Protein AF-A0A0R3FJ55-F1 (afdb_monomer_lite)

Structure (mmCIF, N/CA/C/O backbone):
data_AF-A0A0R3FJ55-F1
#
_entry.id   AF-A0A0R3FJ55-F1
#
loop_
_atom_site.group_PDB
_atom_site.id
_atom_site.type_symbol
_atom_site.label_atom_id
_atom_site.label_alt_id
_atom_site.label_comp_id
_atom_site.label_asym_id
_atom_site.label_entity_id
_atom_site.label_seq_id
_atom_site.pdbx_PDB_ins_code
_atom_site.Cartn_x
_atom_site.Cartn_y
_atom_site.Cartn_z
_atom_site.occupancy
_atom_site.B_iso_or_equiv
_atom_site.auth_seq_id
_atom_site.auth_comp_id
_atom_site.auth_asym_id
_atom_site.auth_atom_id
_atom_site.pdbx_PDB_model_num
ATOM 1 N N . MET A 1 1 ? -16.729 14.632 12.006 1.00 42.47 1 MET A N 1
ATOM 2 C CA . MET A 1 1 ? -17.772 13.885 12.736 1.00 42.47 1 MET A CA 1
ATOM 3 C C . MET A 1 1 ? -17.235 13.668 14.138 1.00 42.47 1 MET A C 1
ATOM 5 O O . MET A 1 1 ? -16.198 13.032 14.261 1.00 42.47 1 MET A O 1
ATOM 9 N N . ASN A 1 2 ? -17.792 14.341 15.145 1.00 42.38 2 ASN A N 1
ATOM 10 C CA . ASN A 1 2 ? -17.156 14.451 16.464 1.00 42.38 2 ASN A CA 1
ATOM 11 C C . ASN A 1 2 ? -17.822 13.496 17.471 1.00 42.38 2 ASN A C 1
ATOM 13 O O . ASN A 1 2 ? -19.033 13.301 17.418 1.00 42.38 2 ASN A O 1
ATOM 17 N N . VAL A 1 3 ? -17.062 12.915 18.403 1.00 52.12 3 VAL A N 1
ATOM 18 C CA . VAL A 1 3 ? -17.554 11.912 19.381 1.00 52.12 3 VAL A CA 1
ATOM 19 C C . VAL A 1 3 ? -18.730 12.453 20.212 1.00 52.12 3 VAL A C 1
ATOM 21 O O . VAL A 1 3 ? -19.661 11.723 20.545 1.00 52.12 3 VAL A O 1
ATOM 24 N N . ALA A 1 4 ? -18.747 13.765 20.453 1.00 50.16 4 ALA A N 1
ATOM 25 C CA . ALA A 1 4 ? -19.835 14.465 21.132 1.00 50.16 4 ALA A CA 1
ATOM 26 C C . ALA A 1 4 ? -21.183 14.414 20.378 1.00 50.16 4 ALA A C 1
ATOM 28 O O . ALA A 1 4 ? -22.234 14.388 21.013 1.00 50.16 4 ALA A O 1
ATOM 29 N N . GLU A 1 5 ? -21.172 14.353 19.044 1.00 51.38 5 GLU A N 1
ATOM 30 C CA . GLU A 1 5 ? -22.383 14.242 18.214 1.00 51.38 5 GLU A CA 1
ATOM 31 C C . GLU A 1 5 ? -23.001 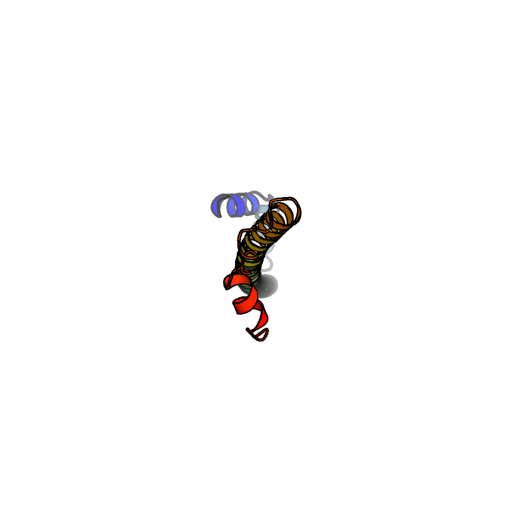12.840 18.304 1.00 51.38 5 GLU A C 1
ATOM 33 O O . GLU A 1 5 ? -24.220 12.697 18.384 1.00 51.38 5 GLU A O 1
ATOM 38 N N . VAL A 1 6 ? -22.160 11.802 18.370 1.00 57.84 6 VAL A N 1
ATOM 39 C CA . VAL A 1 6 ? -22.598 10.403 18.519 1.00 57.84 6 VAL A CA 1
ATOM 40 C C . VAL A 1 6 ? -23.165 10.161 19.919 1.00 57.84 6 VAL A C 1
ATOM 42 O O . VAL A 1 6 ? -24.215 9.540 20.067 1.00 57.84 6 VAL A O 1
ATOM 45 N N . VAL A 1 7 ? -22.527 10.719 20.951 1.00 54.34 7 VAL A N 1
ATOM 46 C CA . VAL A 1 7 ? -23.021 10.646 22.335 1.00 54.34 7 VAL A CA 1
ATOM 47 C C . VAL A 1 7 ? -24.308 11.463 22.511 1.00 54.34 7 VAL A C 1
ATOM 49 O O . VAL A 1 7 ? -25.223 11.013 23.198 1.00 54.34 7 VAL A O 1
ATOM 52 N N . GLY A 1 8 ? -24.436 12.611 21.836 1.00 51.62 8 GLY A N 1
ATOM 53 C CA . GLY A 1 8 ? -25.668 13.408 21.819 1.00 51.62 8 GLY A CA 1
ATOM 54 C C . GLY A 1 8 ? -26.855 12.678 21.181 1.00 51.62 8 GLY A C 1
ATOM 55 O O . GLY A 1 8 ? -27.972 12.747 21.693 1.00 51.62 8 GLY A O 1
ATOM 56 N N . LEU A 1 9 ? -26.608 11.901 20.123 1.00 54.38 9 LEU A N 1
ATOM 57 C CA . LEU A 1 9 ? -27.618 11.048 19.486 1.00 54.38 9 LEU A CA 1
ATOM 58 C C . LEU A 1 9 ? -28.071 9.882 20.380 1.00 54.38 9 LEU A C 1
ATOM 60 O O . LEU A 1 9 ? -29.243 9.516 20.352 1.00 54.38 9 LEU A O 1
ATOM 64 N N . ILE A 1 10 ? -27.181 9.345 21.219 1.00 54.56 10 ILE A N 1
ATOM 65 C CA . ILE A 1 10 ? -27.500 8.272 22.179 1.00 54.56 10 ILE A CA 1
ATOM 66 C C . ILE A 1 10 ? -28.212 8.832 23.428 1.00 54.56 10 ILE A C 1
ATOM 68 O O . ILE A 1 10 ? -29.094 8.186 23.995 1.00 54.56 10 ILE A O 1
ATOM 72 N N . ALA A 1 11 ? -27.899 10.062 23.838 1.00 52.72 11 ALA A N 1
ATOM 73 C CA . ALA A 1 11 ? -28.548 10.724 24.971 1.00 52.72 11 ALA A CA 1
ATOM 74 C C . ALA A 1 11 ? -29.965 11.249 24.651 1.00 52.72 11 ALA A C 1
ATOM 76 O O . ALA A 1 11 ? -30.786 11.385 25.556 1.00 52.72 11 ALA A O 1
ATOM 77 N N . GLY A 1 12 ? -30.275 11.517 23.377 1.00 46.34 12 GLY A N 1
ATOM 78 C CA . GLY A 1 12 ? -31.584 12.016 22.933 1.00 46.34 12 GLY A CA 1
ATOM 79 C C . GLY A 1 12 ? -32.690 10.957 22.824 1.00 46.34 12 GLY A C 1
ATOM 80 O O . GLY A 1 12 ? -33.857 11.307 22.641 1.00 46.34 12 GLY A O 1
ATOM 81 N N . SER A 1 13 ? -32.368 9.664 22.936 1.00 47.50 13 SER A N 1
ATOM 82 C CA . SER A 1 13 ? -33.375 8.601 22.853 1.00 47.50 13 SER A CA 1
ATOM 83 C C . SER A 1 13 ? -34.265 8.552 24.099 1.00 47.50 13 SER A C 1
ATOM 85 O O . SER A 1 13 ? -33.870 8.072 25.161 1.00 47.50 13 SER A O 1
ATOM 87 N N . SER A 1 14 ? -35.525 8.958 23.932 1.00 49.50 14 SER A N 1
ATOM 88 C CA . SER A 1 14 ? -36.610 9.002 24.932 1.00 49.50 14 SER A CA 1
ATOM 89 C C . SER A 1 14 ? -36.930 7.660 25.631 1.00 49.50 14 SER A C 1
ATOM 91 O O . SER A 1 14 ? -37.777 7.594 26.521 1.00 49.50 14 SER A O 1
ATOM 93 N N . LEU A 1 15 ? -36.245 6.581 25.250 1.00 51.44 15 LEU A N 1
ATOM 94 C CA . LEU A 1 15 ? -36.351 5.242 25.828 1.00 51.44 15 LEU A CA 1
ATOM 95 C C . LEU A 1 15 ? -35.514 5.081 27.110 1.00 51.44 15 LEU A C 1
ATOM 97 O O . LEU A 1 15 ? -35.930 4.364 28.016 1.00 51.44 15 LEU A O 1
ATOM 101 N N . LEU A 1 16 ? -34.381 5.782 27.241 1.00 51.97 16 LEU A N 1
ATOM 102 C CA . LEU A 1 16 ? -33.515 5.692 28.429 1.00 51.97 16 LEU A CA 1
ATOM 103 C C . LEU A 1 16 ? -34.142 6.358 29.664 1.00 51.97 16 LEU A C 1
ATOM 105 O O . LEU A 1 16 ? -34.043 5.836 30.775 1.00 51.97 16 LEU A O 1
ATOM 109 N N . SER A 1 17 ? -34.846 7.477 29.478 1.00 51.41 17 SER A N 1
ATOM 110 C CA . SER A 1 17 ? -35.452 8.229 30.584 1.00 51.41 17 SER A CA 1
ATOM 111 C C . SER A 1 17 ? -36.668 7.527 31.206 1.00 51.41 17 SER A C 1
ATOM 113 O O . SER A 1 17 ? -36.879 7.639 32.412 1.00 51.41 17 SER A O 1
ATOM 115 N N . SER A 1 18 ? -37.448 6.765 30.428 1.00 47.94 18 SER A N 1
ATOM 116 C CA . SER A 1 18 ? -38.615 6.020 30.942 1.00 47.94 18 SER A CA 1
ATOM 117 C C . SER A 1 18 ? -38.234 4.695 31.622 1.00 47.94 18 SER A C 1
ATOM 119 O O . SER A 1 18 ? -38.894 4.279 32.576 1.00 47.94 18 SER A O 1
ATOM 121 N N . LEU A 1 19 ? -37.117 4.080 31.219 1.00 50.84 19 LEU A N 1
ATOM 122 C CA . LEU A 1 19 ? -36.528 2.916 31.893 1.00 50.84 19 LEU A CA 1
ATOM 123 C C . LEU A 1 19 ? -35.925 3.265 33.265 1.00 50.84 19 LEU A C 1
ATOM 125 O O . LEU A 1 19 ? -35.999 2.452 34.184 1.00 50.84 19 LEU A O 1
ATOM 129 N N . GLY A 1 20 ? -35.400 4.481 33.448 1.00 50.59 20 GLY A N 1
ATOM 130 C CA . GLY A 1 20 ? -34.781 4.912 34.708 1.00 50.59 20 GLY A CA 1
ATOM 131 C C . GLY A 1 20 ? -35.724 4.925 35.922 1.00 50.59 20 GLY A C 1
ATOM 132 O O . GLY A 1 20 ? -35.304 4.582 37.026 1.00 50.59 20 GLY A O 1
ATOM 133 N N . VAL A 1 21 ? -37.008 5.254 35.738 1.00 55.00 21 VAL A N 1
ATOM 134 C CA . VAL A 1 21 ? -37.980 5.366 36.848 1.00 55.00 21 VAL A CA 1
ATOM 135 C C . VAL A 1 21 ? -38.585 4.007 37.232 1.00 55.00 21 VAL A C 1
ATOM 137 O O . VAL A 1 21 ? -38.832 3.752 38.410 1.00 55.00 21 VAL A O 1
ATOM 140 N N . ALA A 1 22 ? -38.755 3.087 36.276 1.00 51.22 22 ALA A N 1
ATOM 141 C CA . ALA A 1 22 ? -39.311 1.751 36.530 1.00 51.22 22 ALA A CA 1
ATOM 142 C C . ALA A 1 22 ? -38.305 0.770 37.174 1.00 51.22 22 ALA A C 1
ATOM 144 O O . ALA A 1 22 ? -38.705 -0.227 37.775 1.00 51.22 22 ALA A O 1
ATOM 145 N N . LEU A 1 23 ? -37.000 1.048 37.078 1.00 51.56 23 LEU A N 1
ATOM 146 C CA . LEU A 1 23 ? -35.926 0.177 37.578 1.00 51.56 23 LEU A CA 1
ATOM 147 C C . LEU A 1 23 ? -35.574 0.373 39.059 1.00 51.56 23 LEU A C 1
ATOM 149 O O . LEU A 1 23 ? -34.978 -0.511 39.678 1.00 51.56 23 LEU A O 1
ATOM 153 N N . LEU A 1 24 ? -35.982 1.494 39.656 1.00 54.53 24 LEU A N 1
ATOM 154 C CA . LEU A 1 24 ? -35.660 1.845 41.043 1.00 54.53 24 LEU A CA 1
ATOM 155 C C . LEU A 1 24 ? -36.407 1.001 42.094 1.00 54.53 24 LEU A C 1
ATOM 157 O O . LEU A 1 24 ? -35.945 0.910 43.231 1.00 54.53 24 LEU A O 1
ATOM 161 N N . SER A 1 25 ? -37.507 0.331 41.732 1.00 53.25 25 SER A N 1
ATOM 162 C CA . SER A 1 25 ? -38.350 -0.437 42.667 1.00 53.25 25 SER A CA 1
ATOM 163 C C . SER A 1 25 ? -38.028 -1.941 42.752 1.00 53.25 25 SER A C 1
ATOM 165 O O . SER A 1 25 ? -38.550 -2.625 43.630 1.00 53.25 25 SER A O 1
ATOM 167 N N . ARG A 1 26 ? -37.134 -2.478 41.901 1.00 54.69 26 ARG A N 1
ATOM 168 C CA . ARG A 1 26 ? -36.809 -3.926 41.805 1.00 54.69 26 ARG A CA 1
ATOM 169 C C . ARG A 1 26 ? -35.293 -4.194 41.906 1.00 54.69 26 ARG A C 1
ATOM 171 O O . ARG A 1 26 ? -34.692 -4.918 41.111 1.00 54.69 26 ARG A O 1
ATOM 178 N N . LYS A 1 27 ? -34.681 -3.518 42.882 1.00 53.97 27 LYS A N 1
ATOM 179 C CA . LYS A 1 27 ? -33.311 -2.968 42.915 1.00 53.97 27 LYS A CA 1
ATOM 180 C C . LYS A 1 27 ? -32.117 -3.939 43.064 1.00 53.97 27 LYS A C 1
ATOM 182 O O . LYS A 1 27 ? -30.997 -3.483 42.903 1.00 53.97 27 LYS A O 1
ATOM 187 N N . SER A 1 28 ? -32.264 -5.241 43.323 1.00 56.00 28 SER A N 1
ATOM 188 C CA . SER A 1 28 ? -31.078 -6.132 43.428 1.00 56.00 28 SER A CA 1
ATOM 189 C C . SER A 1 28 ? -30.848 -6.986 42.176 1.00 56.00 28 SER A C 1
ATOM 191 O O . SER A 1 28 ? -29.806 -6.878 41.535 1.00 56.00 28 SER A O 1
ATOM 193 N N . ASN A 1 29 ? -31.844 -7.770 41.759 1.00 59.03 29 ASN A N 1
ATOM 194 C CA . ASN A 1 29 ? -31.691 -8.702 40.633 1.00 59.03 29 ASN A CA 1
ATOM 195 C C . ASN A 1 29 ? -31.604 -8.016 39.265 1.00 59.03 29 ASN A C 1
ATOM 197 O O . ASN A 1 29 ? -31.043 -8.581 38.331 1.00 59.03 29 ASN A O 1
ATOM 201 N N . THR A 1 30 ? -32.156 -6.810 39.121 1.0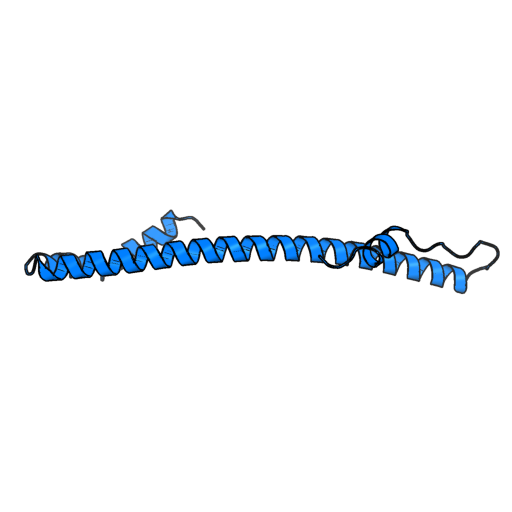0 58.22 30 THR A N 1
ATOM 202 C CA . THR A 1 30 ? -32.135 -6.097 37.835 1.00 58.22 30 THR A CA 1
ATOM 203 C C . THR A 1 30 ? -30.824 -5.342 37.632 1.00 58.22 30 THR A C 1
ATOM 205 O O . THR A 1 30 ? -30.322 -5.309 36.516 1.00 58.22 30 THR A O 1
ATOM 208 N N . PHE A 1 31 ? -30.215 -4.825 38.707 1.00 62.72 31 PHE A N 1
ATOM 209 C CA . PHE A 1 31 ? -28.897 -4.184 38.644 1.00 62.72 31 PHE A CA 1
ATOM 210 C C . PHE A 1 31 ? -27.813 -5.163 38.199 1.00 62.72 31 PHE A C 1
ATOM 212 O O . PHE A 1 31 ? -27.047 -4.825 37.309 1.00 62.72 31 PHE A O 1
ATOM 219 N N . SER A 1 32 ? -27.819 -6.396 38.716 1.00 65.25 32 SER A N 1
ATOM 220 C CA . SER A 1 32 ? -26.893 -7.444 38.264 1.00 65.25 32 SER A CA 1
ATOM 221 C C . SER A 1 32 ? -26.982 -7.694 36.753 1.00 65.25 32 SER A C 1
ATOM 223 O O . SER A 1 32 ? -25.950 -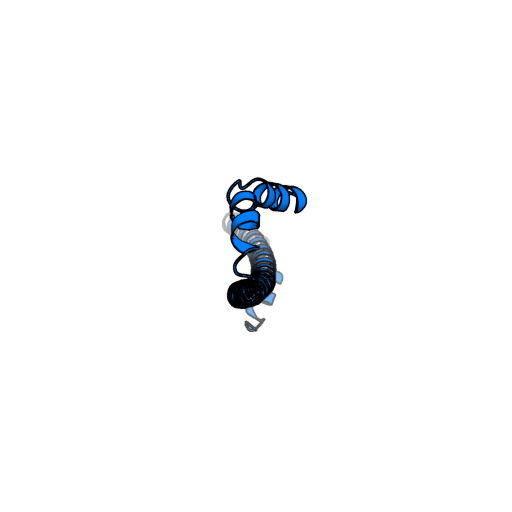7.810 36.103 1.00 65.25 32 SER A O 1
ATOM 225 N N . LYS A 1 33 ? -28.193 -7.690 36.179 1.00 73.00 33 LYS A N 1
ATOM 226 C CA . LYS A 1 33 ? -28.391 -7.861 34.731 1.00 73.00 33 LYS A CA 1
ATOM 227 C C . LYS A 1 33 ? -27.929 -6.660 33.907 1.00 73.00 33 LYS A C 1
ATOM 229 O O . LYS A 1 33 ? -27.490 -6.842 32.778 1.00 73.00 33 LYS A O 1
ATOM 234 N N . PHE A 1 34 ? -28.030 -5.441 34.441 1.00 73.06 34 PHE A N 1
ATOM 235 C CA . PHE A 1 34 ? -27.477 -4.261 33.771 1.00 73.06 34 PHE A CA 1
ATOM 236 C C . PHE A 1 34 ? -25.961 -4.250 33.807 1.00 73.06 34 PHE A C 1
ATOM 238 O O . PHE A 1 34 ? -25.357 -3.932 32.791 1.00 73.06 34 PHE A O 1
ATOM 245 N N . THR A 1 35 ? -25.358 -4.620 34.936 1.00 77.81 35 THR A N 1
ATOM 246 C CA . THR A 1 35 ? -23.903 -4.728 35.039 1.00 77.81 35 THR A CA 1
ATOM 247 C C . THR A 1 35 ? -23.379 -5.777 34.063 1.00 77.81 35 THR A C 1
ATOM 249 O O . THR A 1 35 ? -22.500 -5.467 33.273 1.00 77.81 35 THR A O 1
ATOM 252 N N . GLU A 1 36 ? -24.001 -6.958 34.008 1.00 77.12 36 GLU A N 1
ATOM 253 C CA . GLU A 1 36 ? -23.637 -8.026 33.065 1.00 77.12 36 GLU A CA 1
ATOM 254 C C . GLU A 1 36 ? -23.809 -7.593 31.596 1.00 77.12 36 GLU A C 1
ATOM 256 O O . GLU A 1 36 ? -22.940 -7.830 30.758 1.00 77.12 36 GLU A O 1
ATOM 261 N N . ALA A 1 37 ? -24.902 -6.896 31.268 1.00 77.50 37 ALA A N 1
ATOM 262 C CA . ALA A 1 37 ? -25.113 -6.363 29.924 1.00 77.50 37 ALA A CA 1
ATOM 263 C C . ALA A 1 37 ? -24.106 -5.258 29.562 1.00 77.50 37 ALA A C 1
ATOM 265 O O . ALA A 1 37 ? -23.701 -5.156 28.404 1.00 77.50 37 ALA A O 1
ATOM 266 N N . TYR A 1 38 ? -23.708 -4.436 30.535 1.00 80.62 38 TYR A N 1
ATOM 267 C CA . TYR A 1 38 ? -22.733 -3.368 30.345 1.00 80.62 38 TYR A CA 1
ATOM 268 C C . TYR A 1 38 ? -21.316 -3.922 30.183 1.00 80.62 38 TYR A C 1
ATOM 270 O O . TYR A 1 38 ? -20.600 -3.479 29.293 1.00 80.62 38 TYR A O 1
ATOM 278 N N . GLU A 1 39 ? -20.937 -4.931 30.968 1.00 83.75 39 GLU A N 1
ATOM 279 C CA . GLU A 1 39 ? -19.676 -5.665 30.807 1.00 83.75 39 GLU A CA 1
ATOM 280 C C . GLU A 1 39 ? -19.612 -6.344 29.434 1.00 83.75 39 GLU A C 1
ATOM 282 O O . GLU A 1 39 ? -18.657 -6.146 28.687 1.00 83.75 39 GLU A O 1
ATOM 287 N N . ALA A 1 40 ? -20.678 -7.038 29.022 1.00 86.62 40 ALA A N 1
ATOM 288 C CA . ALA A 1 40 ? -20.747 -7.649 27.695 1.00 86.62 40 ALA A CA 1
ATOM 289 C C . ALA A 1 40 ? -20.697 -6.615 26.555 1.00 86.62 40 ALA A C 1
ATOM 291 O O . ALA A 1 40 ? -20.202 -6.911 25.463 1.00 86.62 40 ALA A O 1
ATOM 292 N N . LEU A 1 41 ? -21.234 -5.411 26.776 1.00 85.56 41 LEU A N 1
ATOM 293 C CA . LEU A 1 41 ? -21.142 -4.313 25.819 1.00 85.56 41 LEU A CA 1
ATOM 294 C C . LEU A 1 41 ? -19.720 -3.749 25.764 1.00 85.56 41 LEU A C 1
ATOM 296 O O . LEU A 1 41 ? -19.209 -3.564 24.663 1.00 85.56 41 LEU A O 1
ATOM 300 N N . ALA A 1 42 ? -19.083 -3.529 26.914 1.00 87.12 42 ALA A N 1
ATOM 301 C CA . ALA A 1 42 ? -17.702 -3.069 27.006 1.00 87.12 42 ALA A CA 1
ATOM 302 C C . ALA A 1 42 ? -16.760 -4.036 26.275 1.00 87.12 42 ALA A C 1
ATOM 304 O O . ALA A 1 42 ? -16.038 -3.613 25.378 1.00 87.12 42 ALA A O 1
ATOM 305 N N . ASP A 1 43 ? -16.885 -5.341 26.527 1.00 90.31 43 ASP A N 1
ATOM 306 C CA . ASP A 1 43 ? -16.114 -6.380 25.835 1.00 90.31 43 ASP A CA 1
ATOM 307 C C . ASP A 1 43 ? -16.307 -6.351 24.314 1.00 90.31 43 ASP A C 1
ATOM 309 O O . ASP A 1 43 ? -15.374 -6.585 23.541 1.00 90.31 43 ASP A O 1
ATOM 313 N N . ARG A 1 44 ? -17.535 -6.099 23.849 1.00 91.81 44 ARG A N 1
ATOM 314 C CA . ARG A 1 44 ? -17.826 -5.999 22.413 1.00 91.81 44 ARG A CA 1
ATOM 315 C C . ARG A 1 44 ? -17.241 -4.735 21.806 1.00 91.81 44 ARG A C 1
ATOM 317 O O . ARG A 1 44 ? -16.753 -4.809 20.682 1.00 91.81 44 ARG A O 1
ATOM 324 N N . VAL A 1 45 ? -17.295 -3.612 22.517 1.00 94.00 45 VAL A N 1
ATOM 325 C CA . VAL A 1 45 ? -16.697 -2.348 22.074 1.00 94.00 45 VAL A CA 1
ATOM 326 C C . VAL A 1 45 ? -15.185 -2.507 21.969 1.00 94.00 45 VAL A C 1
ATOM 328 O O . VAL A 1 45 ? -14.650 -2.259 20.896 1.00 94.00 45 VAL A O 1
ATOM 331 N N . THR A 1 46 ? -14.519 -3.053 22.987 1.00 92.50 46 THR A N 1
ATOM 332 C CA . THR A 1 46 ? -13.069 -3.303 22.947 1.00 92.50 46 THR A CA 1
ATOM 333 C C . THR A 1 46 ? -12.682 -4.223 21.788 1.00 92.50 46 THR A C 1
ATOM 335 O O . THR A 1 46 ? -11.775 -3.913 21.023 1.00 92.50 46 THR A O 1
ATOM 338 N N . LYS A 1 47 ? -13.429 -5.310 21.553 1.00 92.44 47 LYS A N 1
ATOM 339 C CA . LYS A 1 47 ? -13.186 -6.193 20.395 1.00 92.44 47 LYS A CA 1
ATOM 340 C C . LYS A 1 47 ? -13.411 -5.502 19.050 1.00 92.44 47 LYS A C 1
ATOM 342 O O . LYS A 1 47 ? -12.786 -5.877 18.059 1.00 92.44 47 LYS A O 1
ATOM 347 N N . LEU A 1 48 ? -14.350 -4.560 18.969 1.00 93.50 48 LEU A N 1
ATOM 348 C CA . LEU A 1 48 ? -14.571 -3.776 17.754 1.00 93.50 48 LEU A CA 1
ATOM 349 C C . LEU A 1 48 ? -13.444 -2.768 17.537 1.00 93.50 48 LEU A C 1
ATOM 351 O O . LEU A 1 48 ? -13.005 -2.628 16.401 1.00 93.50 48 LEU A O 1
ATOM 355 N N . GLU A 1 49 ? -12.947 -2.133 18.596 1.00 93.44 49 GLU A N 1
ATOM 356 C CA . GLU A 1 49 ? -11.781 -1.246 18.544 1.00 93.44 49 GLU A CA 1
ATOM 357 C C . GLU A 1 49 ? -10.532 -2.003 18.078 1.00 93.44 49 GLU A C 1
ATOM 359 O O . GLU A 1 49 ? -9.865 -1.564 17.146 1.00 93.44 49 GLU A O 1
ATOM 364 N N . GLU A 1 50 ? -10.267 -3.194 18.621 1.00 94.00 50 GLU A N 1
ATOM 365 C CA . GLU A 1 50 ? -9.159 -4.053 18.176 1.00 94.00 50 GLU A CA 1
ATOM 366 C C . GLU A 1 50 ? -9.273 -4.431 16.693 1.00 94.00 50 GLU A C 1
ATOM 368 O O . GLU A 1 50 ? -8.301 -4.356 15.938 1.00 94.00 50 GLU A O 1
ATOM 373 N N . LYS A 1 51 ? -10.476 -4.816 16.248 1.00 93.75 51 LYS A N 1
ATOM 374 C CA . LYS A 1 51 ? -10.729 -5.134 14.835 1.00 93.75 51 LYS A CA 1
ATOM 375 C C . LYS A 1 51 ? -10.568 -3.916 13.939 1.00 93.75 51 LYS A C 1
ATOM 377 O O . LYS A 1 51 ? -10.067 -4.059 12.829 1.00 93.75 51 LYS A O 1
ATOM 382 N N . LEU A 1 52 ? -10.996 -2.746 14.401 1.00 94.69 52 LEU A N 1
ATOM 383 C CA . LEU A 1 52 ? -10.856 -1.498 13.666 1.00 94.69 52 LEU A CA 1
ATOM 384 C C . LEU A 1 52 ? -9.374 -1.168 13.478 1.00 94.69 52 LEU A C 1
ATOM 386 O O . LEU A 1 52 ? -8.959 -0.957 12.344 1.00 94.69 52 LEU A O 1
ATOM 390 N N . VAL A 1 53 ? -8.565 -1.249 14.538 1.00 95.19 53 VAL A N 1
ATOM 391 C CA . VAL A 1 53 ? -7.108 -1.049 14.459 1.00 95.19 53 VAL A CA 1
ATOM 392 C C . VAL A 1 53 ? -6.464 -2.032 13.474 1.00 95.19 53 VAL A C 1
ATOM 394 O O . VAL A 1 53 ? -5.632 -1.640 12.656 1.00 95.19 53 VAL A O 1
ATOM 397 N N . ALA A 1 54 ? -6.869 -3.304 13.501 1.00 94.56 54 ALA A N 1
ATOM 398 C CA . ALA A 1 54 ? -6.352 -4.308 12.572 1.00 94.56 54 ALA A CA 1
ATOM 399 C C . ALA A 1 54 ? -6.720 -4.006 11.107 1.00 94.56 54 ALA A C 1
ATOM 401 O O . ALA A 1 54 ? -5.884 -4.152 10.214 1.00 94.56 54 ALA A O 1
ATOM 402 N N . VAL A 1 55 ? -7.956 -3.568 10.853 1.00 95.81 55 VAL A N 1
ATOM 403 C CA . VAL A 1 55 ? -8.419 -3.197 9.507 1.00 95.81 55 VAL A CA 1
ATOM 404 C C . VAL A 1 55 ? -7.717 -1.937 9.012 1.00 95.81 55 VAL A C 1
ATOM 406 O O . VAL A 1 55 ? -7.299 -1.902 7.859 1.00 95.81 55 VAL A O 1
ATOM 409 N N . GLU A 1 56 ? -7.535 -0.927 9.861 1.00 94.50 56 GLU A N 1
ATOM 410 C CA . GLU A 1 56 ? -6.796 0.288 9.504 1.00 94.50 56 GLU A CA 1
ATOM 411 C C . GLU A 1 56 ? -5.340 -0.021 9.140 1.00 94.50 56 GLU A C 1
ATOM 413 O O . GLU A 1 56 ? -4.832 0.491 8.141 1.00 94.50 56 GLU A O 1
ATOM 418 N N . ALA A 1 57 ? -4.686 -0.913 9.889 1.00 94.62 57 ALA A N 1
ATOM 419 C CA . ALA A 1 57 ? -3.332 -1.359 9.578 1.00 94.62 57 ALA A CA 1
ATOM 420 C C . ALA A 1 57 ? -3.261 -2.096 8.229 1.00 94.62 57 ALA A C 1
ATOM 422 O O . ALA A 1 57 ? -2.384 -1.806 7.412 1.00 94.62 57 ALA A O 1
ATOM 423 N N . ALA A 1 58 ? -4.202 -3.011 7.967 1.00 93.69 58 ALA A N 1
ATOM 424 C CA . ALA A 1 58 ? -4.276 -3.735 6.699 1.00 93.69 58 ALA A CA 1
ATOM 425 C C . ALA A 1 58 ? -4.545 -2.792 5.515 1.00 93.69 58 ALA A C 1
ATOM 427 O O . ALA A 1 58 ? -3.883 -2.893 4.485 1.00 93.69 58 ALA A O 1
ATOM 428 N N . TYR A 1 59 ? -5.463 -1.840 5.686 1.00 94.62 59 TYR A N 1
ATOM 429 C CA . TYR A 1 59 ? -5.801 -0.852 4.666 1.00 94.62 59 TYR A CA 1
ATOM 430 C C . TYR A 1 59 ? -4.625 0.079 4.351 1.00 94.62 59 TYR A C 1
ATOM 432 O O . TYR A 1 59 ? -4.350 0.353 3.185 1.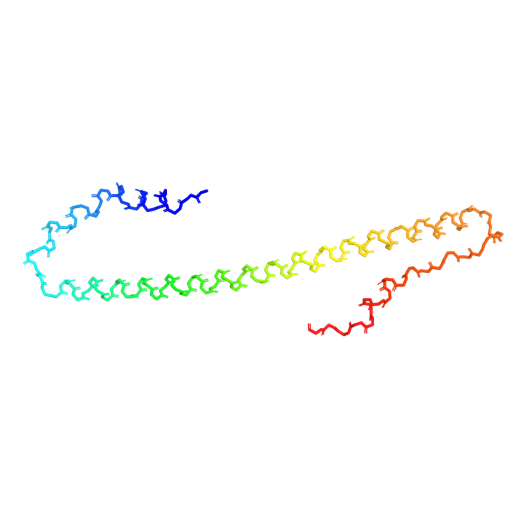00 94.62 59 TYR A O 1
ATOM 440 N N . SER A 1 60 ? -3.890 0.531 5.371 1.00 95.12 60 SER A N 1
ATOM 441 C CA . SER A 1 60 ? -2.686 1.348 5.181 1.00 95.12 60 SER A CA 1
ATOM 442 C C . SER A 1 60 ? -1.622 0.604 4.361 1.00 95.12 60 SER A C 1
ATOM 444 O O . SER A 1 60 ? -1.075 1.156 3.406 1.00 95.12 60 SER A O 1
ATOM 446 N N . ASN A 1 61 ? -1.390 -0.677 4.674 1.00 94.81 61 ASN A N 1
ATOM 447 C CA . ASN A 1 61 ? -0.464 -1.529 3.924 1.00 94.81 61 ASN A CA 1
ATOM 448 C C . ASN A 1 61 ? -0.921 -1.721 2.467 1.00 94.81 61 ASN A C 1
ATOM 450 O O . ASN A 1 61 ? -0.138 -1.542 1.537 1.00 94.81 61 ASN A O 1
ATOM 454 N N . GLU A 1 62 ? -2.205 -2.010 2.244 1.00 93.56 62 GLU A N 1
ATOM 455 C CA . GLU A 1 62 ? -2.760 -2.131 0.891 1.00 93.56 62 GLU A CA 1
ATOM 456 C C . GLU A 1 62 ? -2.604 -0.826 0.095 1.00 93.56 62 GLU A C 1
ATOM 458 O O . GLU A 1 62 ? -2.219 -0.842 -1.077 1.00 93.56 62 GLU A O 1
ATOM 463 N N . GLN A 1 63 ? -2.846 0.323 0.729 1.00 95.69 63 GLN A N 1
ATOM 464 C CA . GLN A 1 63 ? -2.702 1.628 0.094 1.00 95.69 63 GLN A CA 1
ATOM 465 C C . GLN A 1 63 ? -1.249 1.907 -0.321 1.00 95.69 63 GLN A C 1
ATOM 467 O O . GLN A 1 63 ? -1.016 2.437 -1.414 1.00 95.69 63 GLN A O 1
ATOM 472 N N . GLU A 1 64 ? -0.279 1.531 0.514 1.00 93.06 64 GLU A N 1
ATOM 473 C CA . GLU A 1 64 ? 1.148 1.633 0.205 1.00 93.06 64 GLU A CA 1
ATOM 474 C C . GLU A 1 64 ? 1.533 0.721 -0.968 1.00 93.06 64 GLU A C 1
ATOM 476 O O . GLU A 1 64 ? 2.108 1.187 -1.958 1.00 93.06 64 GLU A O 1
ATOM 481 N N . GLN A 1 65 ? 1.147 -0.557 -0.909 1.00 90.62 65 GLN A N 1
ATOM 482 C CA . GLN A 1 65 ? 1.410 -1.531 -1.970 1.00 90.62 65 GLN A CA 1
ATOM 483 C C . GLN A 1 65 ? 0.809 -1.079 -3.301 1.00 90.62 65 GLN A C 1
ATOM 485 O O . GLN A 1 65 ? 1.501 -1.036 -4.320 1.00 90.62 65 GLN A O 1
ATOM 490 N N . HIS A 1 66 ? -0.449 -0.641 -3.295 1.00 93.25 66 HIS A N 1
ATOM 491 C CA . HIS A 1 66 ? -1.116 -0.139 -4.488 1.00 93.25 66 HIS A CA 1
ATOM 492 C C . HIS A 1 66 ? -0.442 1.130 -5.038 1.00 93.25 66 HIS A C 1
ATOM 494 O O . HIS A 1 66 ? -0.313 1.292 -6.257 1.00 93.25 66 HIS A O 1
ATOM 500 N N . GLY A 1 67 ? 0.038 2.023 -4.166 1.00 93.06 67 GLY A N 1
ATOM 501 C CA . GLY A 1 67 ? 0.850 3.180 -4.549 1.00 93.06 67 GLY A CA 1
ATOM 502 C C . GLY A 1 67 ? 2.124 2.772 -5.293 1.00 93.06 67 GLY A C 1
ATOM 503 O O . GLY A 1 67 ? 2.390 3.279 -6.391 1.00 93.06 67 GLY A O 1
ATOM 504 N N . ASN A 1 68 ? 2.851 1.799 -4.745 1.00 90.06 68 ASN A N 1
ATOM 505 C CA . ASN A 1 68 ? 4.064 1.245 -5.343 1.00 90.06 68 ASN A CA 1
ATOM 506 C C . ASN A 1 68 ? 3.771 0.605 -6.709 1.00 90.06 68 ASN A C 1
ATOM 508 O O . ASN A 1 68 ? 4.406 0.958 -7.707 1.00 90.06 68 ASN A O 1
ATOM 512 N N . THR A 1 69 ? 2.740 -0.240 -6.807 1.00 90.00 69 THR A N 1
ATOM 513 C CA . THR A 1 69 ? 2.332 -0.878 -8.068 1.00 90.00 69 THR A CA 1
ATOM 514 C C . THR A 1 69 ? 1.953 0.146 -9.139 1.00 90.00 69 THR A C 1
ATOM 516 O O . THR A 1 69 ? 2.364 0.017 -10.294 1.00 90.00 69 THR A O 1
ATOM 519 N N . ARG A 1 70 ? 1.216 1.211 -8.789 1.00 93.62 70 ARG A N 1
ATOM 520 C CA . ARG A 1 70 ? 0.880 2.288 -9.742 1.00 93.62 70 ARG A CA 1
ATOM 521 C C . ARG A 1 70 ? 2.117 3.042 -10.220 1.00 93.62 70 ARG A C 1
ATOM 523 O O . ARG A 1 70 ? 2.178 3.422 -11.393 1.00 93.62 70 ARG A O 1
ATOM 530 N N . GLY A 1 71 ? 3.085 3.264 -9.332 1.00 92.00 71 GLY A N 1
ATOM 531 C CA . GLY A 1 71 ? 4.385 3.834 -9.680 1.00 92.00 71 GLY A CA 1
ATOM 532 C C . GLY A 1 71 ? 5.110 2.978 -10.717 1.00 92.00 71 GLY A C 1
ATOM 533 O O . GLY A 1 71 ? 5.491 3.483 -11.775 1.00 92.00 71 GLY A O 1
ATOM 534 N N . LEU A 1 72 ? 5.204 1.671 -10.464 1.00 91.00 72 LEU A N 1
ATOM 535 C CA . LEU A 1 72 ? 5.846 0.717 -11.370 1.00 91.00 72 LEU A CA 1
ATOM 536 C C . LEU A 1 72 ? 5.140 0.614 -12.716 1.00 91.00 72 LEU A C 1
ATOM 538 O O . LEU A 1 72 ? 5.801 0.668 -13.751 1.00 91.00 72 LEU A O 1
ATOM 542 N N . LEU A 1 73 ? 3.807 0.552 -12.728 1.00 91.50 73 LEU A N 1
ATOM 543 C CA . LEU A 1 73 ? 3.040 0.523 -13.971 1.00 91.50 73 LEU A CA 1
ATOM 544 C C . LEU A 1 73 ? 3.323 1.763 -14.827 1.00 91.50 73 LEU A C 1
ATOM 546 O O . LEU A 1 73 ? 3.499 1.657 -16.039 1.00 91.50 73 LEU A O 1
ATOM 550 N N . ARG A 1 74 ? 3.420 2.948 -14.212 1.00 94.12 74 ARG A N 1
ATOM 551 C CA . ARG A 1 74 ? 3.760 4.182 -14.933 1.00 94.12 74 ARG A CA 1
ATOM 552 C C . ARG A 1 74 ? 5.163 4.116 -15.543 1.00 94.12 74 ARG A C 1
ATOM 554 O O . ARG A 1 74 ? 5.340 4.550 -16.681 1.00 94.12 74 ARG A O 1
ATOM 561 N N . ILE A 1 75 ? 6.139 3.583 -14.807 1.00 92.19 75 ILE A N 1
ATOM 562 C CA . ILE A 1 75 ? 7.517 3.401 -15.290 1.00 92.19 75 ILE A CA 1
ATOM 563 C C . ILE A 1 75 ? 7.544 2.402 -16.454 1.00 92.19 75 ILE A C 1
ATOM 565 O O . ILE A 1 75 ? 8.121 2.705 -17.498 1.00 92.19 75 ILE A O 1
ATOM 569 N N . ALA A 1 76 ? 6.861 1.265 -16.315 1.00 92.12 76 ALA A N 1
ATOM 570 C CA . ALA A 1 76 ? 6.761 0.244 -17.353 1.00 92.12 76 ALA A CA 1
ATOM 571 C C . ALA A 1 76 ? 6.108 0.787 -18.631 1.00 92.12 76 ALA A C 1
ATOM 573 O O . ALA A 1 76 ? 6.639 0.602 -19.722 1.00 92.12 76 ALA A O 1
ATOM 574 N N . LEU A 1 77 ? 5.001 1.528 -18.514 1.00 94.81 77 LEU A N 1
ATOM 575 C CA . LEU A 1 77 ? 4.337 2.145 -19.665 1.00 94.81 77 LEU A CA 1
ATOM 576 C C . LEU A 1 77 ? 5.216 3.187 -20.366 1.00 94.81 77 LEU A C 1
ATOM 578 O O . LEU A 1 77 ? 5.165 3.295 -21.592 1.00 94.81 77 LEU A O 1
ATOM 582 N N . ARG A 1 78 ? 6.020 3.950 -19.613 1.00 93.62 78 ARG A N 1
ATOM 583 C CA . ARG A 1 78 ? 7.006 4.868 -20.197 1.00 93.62 78 ARG A CA 1
ATOM 584 C C . ARG A 1 78 ? 8.049 4.090 -20.995 1.00 93.62 78 ARG A C 1
ATOM 586 O O . ARG A 1 78 ? 8.235 4.391 -22.164 1.00 93.62 78 ARG A O 1
ATOM 593 N N . TYR A 1 79 ? 8.628 3.048 -20.403 1.00 92.75 79 TYR A N 1
ATOM 594 C CA . TYR A 1 79 ? 9.611 2.208 -21.082 1.00 92.75 79 TYR A CA 1
ATOM 595 C C . TYR A 1 79 ? 9.058 1.572 -22.364 1.00 92.75 79 TYR A C 1
ATOM 597 O O . TYR A 1 79 ? 9.684 1.655 -23.416 1.00 92.75 79 TYR A O 1
ATOM 605 N N . ILE A 1 80 ? 7.849 1.005 -22.310 1.00 92.38 80 ILE A N 1
ATOM 606 C CA . ILE A 1 80 ? 7.184 0.432 -23.488 1.00 92.38 80 ILE A CA 1
ATOM 607 C C . ILE A 1 80 ? 7.031 1.491 -24.585 1.00 92.38 80 ILE A C 1
ATOM 609 O O . ILE A 1 80 ? 7.298 1.209 -25.750 1.00 92.38 80 ILE A 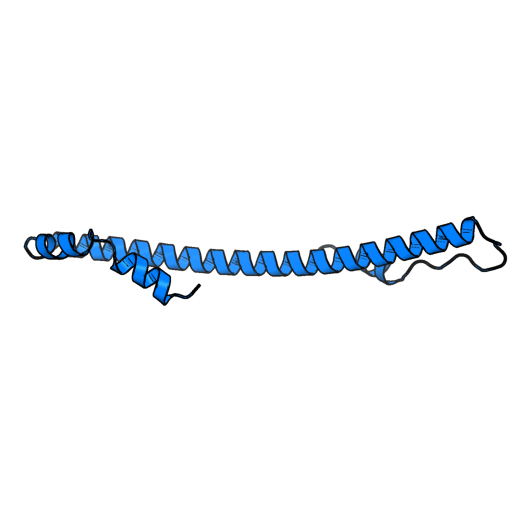O 1
ATOM 613 N N . ARG A 1 81 ? 6.634 2.719 -24.232 1.00 93.06 81 ARG A N 1
ATOM 614 C CA . ARG A 1 81 ? 6.528 3.817 -25.200 1.00 93.06 81 ARG A CA 1
ATOM 615 C C . ARG A 1 81 ? 7.880 4.163 -25.821 1.00 93.06 81 ARG A C 1
ATOM 617 O O . ARG A 1 81 ? 7.932 4.352 -27.032 1.00 93.06 81 ARG A O 1
ATOM 624 N N . ASP A 1 82 ? 8.940 4.218 -25.022 1.00 90.94 82 ASP A N 1
ATOM 625 C CA . ASP A 1 82 ? 10.292 4.533 -25.496 1.00 90.94 82 ASP A CA 1
ATOM 626 C C . ASP A 1 82 ? 10.802 3.449 -26.461 1.00 90.94 82 ASP A C 1
ATOM 628 O O . ASP A 1 82 ? 11.332 3.760 -27.527 1.00 90.94 82 ASP A O 1
ATOM 632 N N . VAL A 1 83 ? 10.553 2.172 -26.150 1.00 92.12 83 VAL A N 1
ATOM 633 C CA . VAL A 1 83 ? 10.879 1.035 -27.028 1.00 92.12 83 VAL A CA 1
ATOM 634 C C . VAL A 1 83 ? 10.065 1.067 -28.323 1.00 92.12 83 VAL A C 1
ATOM 636 O O . VAL A 1 83 ? 10.613 0.822 -29.397 1.00 92.12 83 VAL A O 1
ATOM 639 N N . LEU A 1 84 ? 8.770 1.389 -28.258 1.00 91.75 84 LEU A N 1
ATOM 640 C CA . LEU A 1 84 ? 7.932 1.522 -29.453 1.00 91.75 84 LEU A CA 1
ATOM 641 C C . LEU A 1 84 ? 8.397 2.684 -30.340 1.00 91.75 84 LEU A C 1
ATOM 643 O O . LEU A 1 84 ? 8.486 2.522 -31.555 1.00 91.75 84 LEU A O 1
ATOM 647 N N . ALA A 1 85 ? 8.734 3.831 -29.744 1.00 89.81 85 ALA A N 1
ATOM 648 C CA . ALA A 1 85 ? 9.273 4.980 -30.466 1.00 89.81 85 ALA A CA 1
ATOM 649 C C . ALA A 1 85 ? 10.614 4.645 -31.134 1.00 89.81 85 ALA A C 1
ATOM 651 O O . ALA A 1 85 ? 10.818 4.983 -32.298 1.00 89.81 85 ALA A O 1
ATOM 652 N N . TRP A 1 86 ? 11.488 3.914 -30.436 1.00 91.62 86 TRP A N 1
ATOM 653 C CA . TRP A 1 86 ? 12.726 3.390 -31.008 1.00 91.62 86 TRP A CA 1
ATOM 654 C C . TRP A 1 86 ? 12.468 2.427 -32.176 1.00 91.62 86 TRP A C 1
ATOM 656 O O . TRP A 1 86 ? 13.116 2.523 -33.213 1.00 91.62 86 TRP A O 1
ATOM 666 N N . GLY A 1 87 ? 11.497 1.518 -32.039 1.00 88.19 87 GLY A N 1
ATOM 667 C CA . GLY A 1 87 ? 11.184 0.517 -33.060 1.00 88.19 87 GLY A CA 1
ATOM 668 C C . GLY A 1 87 ? 10.606 1.098 -34.355 1.00 88.19 87 GLY A C 1
ATOM 669 O O . GLY A 1 87 ? 10.828 0.518 -35.421 1.00 88.19 87 GLY A O 1
ATOM 670 N N . VAL A 1 88 ? 9.881 2.218 -34.250 1.00 88.31 88 VAL A N 1
ATOM 671 C CA . VAL A 1 88 ? 9.297 2.974 -35.374 1.00 88.31 88 VAL A CA 1
ATOM 672 C C . VAL A 1 88 ? 10.287 3.990 -35.965 1.00 88.31 88 VAL A C 1
ATOM 674 O O . VAL A 1 88 ? 10.193 4.306 -37.149 1.00 88.31 88 VAL A O 1
ATOM 677 N N . GLY A 1 89 ? 11.213 4.511 -35.156 1.00 83.88 89 GLY A N 1
ATOM 678 C CA . GLY A 1 89 ? 12.226 5.486 -35.561 1.00 83.88 89 GLY A CA 1
ATOM 679 C C . GLY A 1 89 ? 13.483 4.877 -36.193 1.00 83.88 89 GLY A C 1
ATOM 680 O O . GLY A 1 89 ? 13.540 3.695 -36.534 1.00 83.88 89 GLY A O 1
ATOM 681 N N . ASP A 1 90 ? 14.511 5.715 -36.352 1.00 67.38 90 ASP A N 1
ATOM 682 C CA . ASP A 1 90 ? 15.802 5.300 -36.899 1.00 67.38 90 ASP A CA 1
ATOM 683 C C . ASP A 1 90 ? 16.613 4.538 -35.837 1.00 67.38 90 ASP A C 1
ATOM 685 O O . ASP A 1 90 ? 16.986 5.082 -34.795 1.00 67.38 90 ASP A O 1
ATOM 689 N N . ARG A 1 91 ? 16.892 3.256 -36.097 1.00 76.62 91 ARG A N 1
ATOM 690 C CA . ARG A 1 91 ? 17.563 2.319 -35.167 1.00 76.62 91 ARG A CA 1
ATOM 691 C C . ARG A 1 91 ? 19.065 2.591 -35.002 1.00 76.62 91 ARG A C 1
ATOM 693 O O . ARG A 1 91 ? 19.809 1.724 -34.552 1.00 76.62 91 ARG A O 1
ATOM 700 N N . VAL A 1 92 ? 19.516 3.778 -35.402 1.00 79.88 92 VAL A N 1
ATOM 701 C CA . VAL A 1 92 ? 20.896 4.262 -35.267 1.00 79.88 92 VAL A CA 1
ATOM 702 C C . VAL A 1 92 ? 21.271 4.442 -33.796 1.00 79.88 92 VAL A C 1
ATOM 704 O O . VAL A 1 92 ? 22.432 4.273 -33.425 1.00 79.88 92 VAL A O 1
ATOM 707 N N . HIS A 1 93 ? 20.295 4.745 -32.940 1.00 78.00 93 HIS A N 1
ATOM 708 C CA . HIS A 1 93 ? 20.497 4.795 -31.496 1.00 78.00 93 HIS A CA 1
ATOM 709 C C . HIS A 1 93 ? 20.318 3.409 -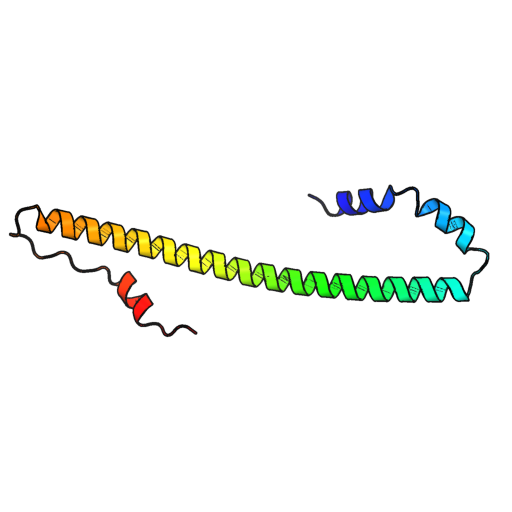30.855 1.00 78.00 93 HIS A C 1
ATOM 711 O O . HIS A 1 93 ? 19.535 2.603 -31.359 1.00 78.00 93 HIS A O 1
ATOM 717 N N . PRO A 1 94 ? 21.024 3.107 -29.750 1.00 86.81 94 PRO A N 1
ATOM 718 C CA . PRO A 1 94 ? 20.886 1.829 -29.057 1.00 86.81 94 PRO A CA 1
ATOM 719 C C . PRO A 1 94 ? 19.469 1.638 -28.500 1.00 86.81 94 PRO A C 1
ATOM 721 O O . PRO A 1 94 ? 18.781 2.608 -28.174 1.00 86.81 94 PRO A O 1
ATOM 724 N N . LEU A 1 95 ? 19.044 0.375 -28.396 1.00 86.81 95 LEU A N 1
ATOM 725 C CA . LEU A 1 95 ? 17.765 -0.001 -27.793 1.00 86.81 95 LEU A CA 1
ATOM 726 C C . LEU A 1 95 ? 17.677 0.573 -26.365 1.00 86.81 95 LEU A C 1
ATOM 728 O O . LEU A 1 95 ? 18.624 0.386 -25.598 1.00 86.81 95 LEU A O 1
ATOM 732 N N . PRO A 1 96 ? 16.562 1.225 -25.981 1.00 89.19 96 PRO A N 1
ATOM 733 C CA . PRO A 1 96 ? 16.377 1.706 -24.619 1.00 89.19 96 PRO A CA 1
ATOM 734 C C . PRO A 1 96 ? 16.517 0.572 -23.600 1.00 89.19 96 PRO A C 1
ATOM 736 O O . PRO A 1 96 ? 15.893 -0.488 -23.733 1.00 89.19 96 PRO A O 1
ATOM 739 N N . GLU A 1 97 ? 17.311 0.807 -22.559 1.00 88.75 97 GLU A N 1
ATOM 740 C CA . GLU A 1 97 ? 17.476 -0.152 -21.471 1.00 88.75 97 GLU A CA 1
ATOM 741 C C . GLU A 1 97 ? 16.270 -0.126 -20.521 1.00 88.75 97 GLU A C 1
ATOM 743 O O . GLU A 1 97 ? 15.727 0.946 -20.224 1.00 88.75 97 GLU A O 1
ATOM 748 N N . PRO A 1 98 ? 15.824 -1.297 -20.041 1.00 85.88 98 PRO A N 1
ATOM 749 C CA . PRO A 1 98 ? 14.691 -1.380 -19.138 1.00 85.88 98 PRO A CA 1
ATOM 750 C C . PRO A 1 98 ? 15.040 -0.786 -17.758 1.00 85.88 98 PRO A C 1
ATOM 752 O O . PRO A 1 98 ? 16.090 -1.111 -17.198 1.00 85.88 98 PRO A O 1
ATOM 755 N N . PRO A 1 99 ? 14.169 0.064 -17.175 1.00 87.31 99 PRO A N 1
ATOM 756 C CA . PRO A 1 99 ? 14.414 0.692 -15.880 1.00 87.31 99 PRO A CA 1
ATOM 757 C C . PRO A 1 99 ? 14.654 -0.331 -14.762 1.00 87.31 99 PRO A C 1
ATOM 759 O O . PRO A 1 99 ? 13.882 -1.280 -14.591 1.00 87.31 99 PRO A O 1
ATOM 762 N N . ALA A 1 100 ? 15.713 -0.121 -13.976 1.00 83.62 100 ALA A N 1
ATOM 763 C CA . ALA A 1 100 ? 16.150 -1.046 -12.929 1.00 83.62 100 ALA A CA 1
ATOM 764 C C . ALA A 1 100 ? 15.100 -1.248 -11.823 1.00 83.62 100 ALA A C 1
ATOM 766 O O . ALA A 1 100 ? 15.077 -2.296 -11.176 1.00 83.62 100 ALA A O 1
ATOM 767 N N . GLU A 1 101 ? 14.221 -0.266 -11.610 1.00 78.88 101 GLU A N 1
ATOM 768 C CA . GLU A 1 101 ? 13.145 -0.327 -10.623 1.00 78.88 101 GLU A CA 1
ATOM 769 C C . GLU A 1 101 ? 12.210 -1.510 -10.882 1.00 78.88 101 GLU A C 1
ATOM 771 O O . GLU A 1 101 ? 11.810 -2.177 -9.937 1.00 78.88 101 GLU A O 1
ATOM 776 N N . ILE A 1 102 ? 11.928 -1.837 -12.148 1.00 77.69 102 ILE A N 1
ATOM 777 C CA . ILE A 1 102 ? 11.033 -2.947 -12.509 1.00 77.69 102 ILE A CA 1
ATOM 778 C C . ILE A 1 102 ? 11.618 -4.288 -12.045 1.00 77.69 102 ILE A C 1
ATOM 780 O O . ILE A 1 102 ? 10.904 -5.118 -11.489 1.00 77.69 102 ILE A O 1
ATOM 784 N N . PHE A 1 103 ? 12.925 -4.493 -12.224 1.00 76.94 103 PHE A N 1
ATOM 785 C CA . PHE A 1 103 ? 13.573 -5.763 -11.883 1.00 76.94 103 PHE A CA 1
ATOM 786 C C . PHE A 1 103 ? 13.787 -5.948 -10.388 1.00 76.94 103 PHE A C 1
ATOM 788 O O . PHE A 1 103 ? 13.691 -7.072 -9.903 1.00 76.94 103 PHE A O 1
ATOM 795 N N . ARG A 1 104 ? 14.030 -4.862 -9.646 1.00 75.69 104 ARG A N 1
ATOM 796 C CA . ARG A 1 104 ? 14.217 -4.929 -8.189 1.00 75.69 104 ARG A CA 1
ATOM 797 C C . ARG A 1 104 ? 13.010 -5.551 -7.484 1.00 75.69 104 ARG A C 1
ATOM 799 O O . ARG A 1 104 ? 13.203 -6.329 -6.554 1.00 75.69 104 ARG A O 1
ATOM 806 N N . HIS A 1 105 ? 11.799 -5.275 -7.969 1.00 65.19 105 HIS A N 1
ATOM 807 C CA . HIS A 1 105 ? 10.568 -5.858 -7.426 1.00 65.19 105 HIS A CA 1
ATOM 808 C C . HIS A 1 105 ? 10.310 -7.307 -7.866 1.00 65.19 105 HIS A C 1
ATOM 810 O O . HIS A 1 105 ? 9.584 -8.009 -7.179 1.00 65.19 105 HIS A O 1
ATOM 816 N N . LEU A 1 106 ? 10.918 -7.787 -8.958 1.00 65.25 106 LEU A N 1
ATOM 817 C CA . LEU A 1 106 ? 10.810 -9.193 -9.388 1.00 65.25 106 LEU A CA 1
ATOM 818 C C . LEU A 1 106 ? 11.736 -10.128 -8.596 1.00 65.25 106 LEU A C 1
ATOM 820 O O . LEU A 1 106 ? 11.504 -11.331 -8.537 1.00 65.25 106 LEU A O 1
ATOM 824 N N . THR A 1 107 ? 12.807 -9.584 -8.015 1.00 64.44 107 THR A N 1
ATOM 825 C CA . THR A 1 107 ? 13.800 -10.342 -7.237 1.00 64.44 107 THR A CA 1
ATOM 826 C C . THR A 1 107 ? 13.517 -10.390 -5.738 1.00 64.44 107 THR A C 1
ATOM 828 O O . THR A 1 107 ? 14.219 -11.099 -5.017 1.00 64.44 107 THR A O 1
ATOM 831 N N . GLN A 1 108 ? 12.533 -9.634 -5.248 1.00 59.38 108 GLN A N 1
ATOM 832 C CA . GLN A 1 108 ? 12.142 -9.682 -3.842 1.00 59.38 108 GLN A CA 1
ATOM 833 C C . GLN A 1 108 ? 11.141 -10.831 -3.643 1.00 59.38 108 GLN A C 1
ATOM 835 O O . GLN A 1 108 ? 10.091 -10.814 -4.282 1.00 59.38 108 GLN A O 1
ATOM 840 N N . PRO A 1 109 ? 11.456 -11.847 -2.816 1.00 50.22 109 PRO A N 1
ATOM 841 C CA . PRO A 1 109 ? 10.483 -12.876 -2.473 1.00 50.22 109 PRO A CA 1
ATOM 842 C C . PRO A 1 109 ? 9.312 -12.214 -1.744 1.00 50.22 109 PRO A C 1
ATOM 844 O O . PRO A 1 109 ? 9.539 -11.381 -0.867 1.00 50.22 109 PRO A O 1
ATOM 847 N N . GLU A 1 110 ? 8.082 -12.571 -2.116 1.00 55.34 110 GLU A N 1
ATOM 848 C CA . GLU A 1 110 ? 6.888 -12.147 -1.385 1.00 55.34 110 GLU A CA 1
ATOM 849 C C . GLU A 1 110 ? 6.988 -12.677 0.052 1.00 55.34 110 GLU A C 1
ATOM 851 O O . GLU A 1 110 ? 6.901 -13.885 0.284 1.00 55.34 110 GLU A O 1
ATOM 856 N N . THR A 1 111 ? 7.289 -11.783 0.993 1.00 48.12 111 THR A N 1
ATOM 857 C CA . THR A 1 111 ? 7.293 -12.047 2.439 1.00 48.12 111 THR A CA 1
ATOM 858 C C . THR A 1 111 ? 5.951 -11.709 3.048 1.00 48.12 111 THR A C 1
ATOM 860 O O . THR A 1 111 ? 5.473 -10.589 2.753 1.00 48.12 111 THR A O 1
#

Sequence (111 aa):
MNVAEVVGLIAGSSLLSSLGVALLSRKSNTFSKFTEAYEALADRVTKLEEKLVAVEAAYSNEQEQHGNTRGLLRIALRYIRDVLAWGVGDRVHPLPEPPAEIFRHLTQPET

Radius of gyration: 30.45 Å; chains: 1; bounding box: 60×27×80 Å

Foldseek 3Di:
DDPVVVVVVVVPPPVVVVVVVVAPPVPDPVVVVVVVVVVVVVVVVVVVVVVVVVVVVVVVVVVVVVVLVVVLVVLVVVLVVQQVCCVPDDVPDDRDDRDPSNVVVVPDPDD

pLDDT: mean 76.3, std 17.8, range [42.38, 95.81]

Secondary structure (DSSP, 8-state):
--HHHHHHHHHT-HHHHHHHHHSTTSTTHHHHHHHHHHHHHHHHHHHHHHHHHHHHHHHHHHHHHHHHHHHHHHHHHHHHHHHHHHHHS-TTSPPPPPPHHHHHHHSS---